Protein AF-A0A7C4BWB0-F1 (afdb_monomer)

Mean predicted aligned error: 3.17 Å

Foldseek 3Di:
DQQDCPDPVSVVVVQVVPVWAEDEDQPDFDPPPGVVVVCQDAAPDPPDDPPGHHTHHYHHD

Sequence (61 aa):
MAVPVTDLRSALEILSRHPRHLAVTSQPVDPYLELAAVHRMAGAGTPVAHPTRIGPALLFE

pLDDT: mean 94.86, std 6.51, range [56.91, 98.25]

Structure (mmCIF, N/CA/C/O backbone):
data_AF-A0A7C4BWB0-F1
#
_entry.id   AF-A0A7C4BWB0-F1
#
loop_
_atom_site.group_PDB
_atom_site.id
_atom_site.type_symbol
_atom_site.label_atom_id
_atom_site.label_alt_id
_atom_site.label_comp_id
_atom_site.label_asym_id
_atom_site.label_entity_id
_atom_site.label_seq_id
_atom_site.pdbx_PDB_ins_code
_atom_site.Cartn_x
_atom_site.Cartn_y
_atom_site.Cartn_z
_atom_site.occupancy
_atom_site.B_iso_or_equiv
_atom_site.auth_seq_id
_atom_site.auth_comp_id
_atom_site.auth_asym_id
_atom_site.auth_atom_id
_atom_site.pdbx_PDB_model_num
ATOM 1 N N . MET A 1 1 ? 26.225 -7.548 -10.616 1.00 56.91 1 MET A N 1
ATOM 2 C CA . MET A 1 1 ? 25.318 -8.261 -11.545 1.00 56.91 1 MET A CA 1
ATOM 3 C C . MET A 1 1 ? 23.896 -8.097 -11.030 1.00 56.91 1 MET A C 1
ATOM 5 O O . MET A 1 1 ? 23.714 -8.137 -9.818 1.00 56.91 1 MET A O 1
ATOM 9 N N . ALA A 1 2 ? 22.922 -7.828 -11.901 1.00 69.81 2 ALA A N 1
ATOM 10 C CA . ALA A 1 2 ? 21.518 -7.790 -11.490 1.00 69.81 2 ALA A CA 1
ATOM 11 C C . ALA A 1 2 ? 21.066 -9.212 -11.125 1.00 69.81 2 ALA A C 1
ATOM 13 O O . ALA A 1 2 ? 21.417 -10.157 -11.830 1.00 69.81 2 ALA A O 1
ATOM 14 N N . VAL A 1 3 ? 20.341 -9.362 -10.016 1.00 79.56 3 VAL A N 1
ATOM 15 C CA . VAL A 1 3 ? 19.715 -10.641 -9.658 1.00 79.56 3 VAL A CA 1
ATOM 16 C C . VAL A 1 3 ? 18.597 -10.880 -10.681 1.00 79.56 3 VAL A C 1
ATOM 18 O O . VAL A 1 3 ? 17.790 -9.969 -10.881 1.00 79.56 3 VAL A O 1
ATOM 21 N N . PRO A 1 4 ? 18.566 -12.018 -11.398 1.00 92.56 4 PRO A N 1
ATOM 22 C CA . PRO A 1 4 ? 17.464 -12.313 -12.306 1.00 92.56 4 PRO A CA 1
ATOM 23 C C . PRO A 1 4 ? 16.162 -12.449 -11.508 1.00 92.56 4 PRO A C 1
ATOM 25 O O . PRO A 1 4 ? 16.150 -13.058 -10.441 1.00 92.56 4 PRO A O 1
ATOM 28 N N . VAL A 1 5 ? 15.064 -11.890 -12.022 1.00 96.50 5 VAL A N 1
ATOM 29 C CA . VAL A 1 5 ? 13.742 -12.039 -11.397 1.00 96.50 5 VAL A CA 1
ATOM 30 C C . VAL A 1 5 ? 13.172 -13.401 -11.776 1.00 96.50 5 VAL A C 1
ATOM 32 O O . VAL A 1 5 ? 12.715 -13.593 -12.901 1.00 96.50 5 VAL A O 1
ATOM 35 N N . THR A 1 6 ? 13.220 -14.347 -10.843 1.00 97.31 6 THR A N 1
ATOM 36 C CA . THR A 1 6 ? 12.736 -15.729 -11.015 1.00 97.31 6 THR A CA 1
ATOM 37 C C . THR A 1 6 ? 11.499 -16.035 -10.176 1.00 97.31 6 THR A C 1
ATOM 39 O O . THR A 1 6 ? 10.770 -16.977 -10.470 1.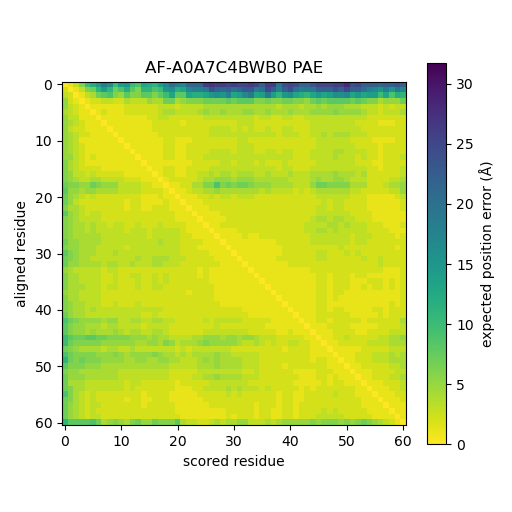00 97.31 6 THR A O 1
ATOM 42 N N . ASP A 1 7 ? 11.253 -15.238 -9.138 1.00 97.50 7 ASP A N 1
ATOM 43 C CA . ASP A 1 7 ? 10.112 -15.345 -8.231 1.00 97.50 7 ASP A CA 1
ATOM 44 C C . ASP A 1 7 ? 9.815 -14.001 -7.534 1.00 97.50 7 ASP A C 1
ATOM 46 O O . ASP A 1 7 ? 10.534 -13.010 -7.697 1.00 97.50 7 ASP A O 1
ATOM 50 N N . LEU A 1 8 ? 8.756 -13.961 -6.721 1.00 96.81 8 LEU A N 1
ATOM 51 C CA . LEU A 1 8 ? 8.375 -12.760 -5.975 1.00 96.81 8 LEU A CA 1
ATOM 52 C C . LEU A 1 8 ? 9.474 -12.278 -5.011 1.00 96.81 8 LEU A C 1
ATOM 54 O O . LEU A 1 8 ? 9.670 -11.073 -4.877 1.00 96.81 8 LEU A O 1
ATOM 58 N N . ARG A 1 9 ? 10.214 -13.180 -4.353 1.00 95.56 9 ARG A N 1
ATOM 59 C CA . ARG A 1 9 ? 11.264 -12.792 -3.394 1.00 95.56 9 ARG A CA 1
ATOM 60 C C . ARG A 1 9 ? 12.437 -12.127 -4.113 1.00 95.56 9 ARG A C 1
ATOM 62 O O . ARG A 1 9 ? 12.895 -11.080 -3.663 1.00 95.56 9 ARG A O 1
ATOM 69 N N . SER A 1 10 ? 12.848 -12.660 -5.264 1.00 95.94 10 SER A N 1
ATOM 70 C CA . SER A 1 10 ? 13.878 -12.053 -6.119 1.00 95.94 10 SER A CA 1
ATOM 71 C C . SER A 1 10 ? 13.463 -10.668 -6.640 1.00 95.94 10 SER A C 1
ATOM 73 O O . SER A 1 10 ? 14.290 -9.761 -6.704 1.00 95.94 10 SER A O 1
ATOM 75 N N . ALA A 1 11 ? 12.172 -10.449 -6.931 1.00 96.19 11 ALA A N 1
ATOM 76 C CA . ALA A 1 11 ? 11.656 -9.126 -7.286 1.00 96.19 11 ALA A CA 1
ATOM 77 C C . ALA A 1 11 ? 11.701 -8.150 -6.096 1.00 96.19 11 ALA A C 1
ATOM 79 O O . ALA A 1 11 ? 12.168 -7.019 -6.246 1.00 96.19 11 ALA A O 1
ATOM 80 N N . LEU A 1 12 ? 11.261 -8.583 -4.908 1.00 95.31 12 LEU A N 1
ATOM 81 C CA . LEU A 1 12 ? 11.294 -7.763 -3.692 1.00 95.31 12 LEU A CA 1
ATOM 82 C C . LEU A 1 12 ? 12.728 -7.366 -3.303 1.00 95.31 12 LEU A C 1
ATOM 84 O O . LEU A 1 12 ? 12.939 -6.233 -2.874 1.00 95.31 12 LEU A O 1
ATOM 88 N N . GLU A 1 13 ? 13.720 -8.236 -3.521 1.00 94.75 13 GLU A N 1
ATOM 89 C CA . GLU A 1 13 ? 15.141 -7.920 -3.302 1.00 94.75 13 GLU A CA 1
ATOM 90 C C . GLU A 1 13 ? 15.638 -6.780 -4.210 1.00 94.75 13 GLU A C 1
ATOM 92 O O . GLU A 1 13 ? 16.476 -5.968 -3.818 1.00 94.75 13 GLU A O 1
ATOM 97 N N . ILE A 1 14 ? 15.120 -6.678 -5.435 1.00 95.31 14 ILE A N 1
ATOM 98 C CA . ILE A 1 14 ? 15.454 -5.567 -6.335 1.00 95.31 14 ILE A CA 1
ATOM 99 C C . ILE A 1 14 ? 14.755 -4.280 -5.881 1.00 95.31 14 ILE A C 1
ATOM 101 O O . ILE A 1 14 ? 15.367 -3.205 -5.900 1.00 95.31 14 ILE A O 1
ATOM 105 N N . LEU A 1 15 ? 13.489 -4.373 -5.460 1.00 95.56 15 LEU A N 1
ATOM 106 C CA . LEU A 1 15 ? 12.730 -3.218 -4.973 1.00 95.56 15 LEU A CA 1
ATOM 107 C C . LEU A 1 15 ? 13.317 -2.656 -3.672 1.00 95.56 15 LEU A C 1
ATOM 109 O O . LEU A 1 15 ? 13.398 -1.437 -3.540 1.00 95.56 15 LEU A O 1
ATOM 113 N N . SER A 1 16 ? 13.800 -3.505 -2.759 1.00 94.56 16 SER A N 1
ATOM 114 C CA . SER A 1 16 ? 14.390 -3.081 -1.477 1.00 94.56 16 SER A CA 1
ATOM 115 C C . SER A 1 16 ? 15.650 -2.222 -1.638 1.00 94.56 16 SER A C 1
ATOM 117 O O . SER A 1 16 ? 15.940 -1.381 -0.789 1.00 94.56 16 SER A O 1
ATOM 119 N N . ARG A 1 17 ? 16.367 -2.353 -2.763 1.00 94.50 17 ARG A N 1
ATOM 120 C CA . ARG A 1 17 ? 17.525 -1.505 -3.108 1.00 94.50 17 ARG A CA 1
ATOM 121 C C . ARG A 1 17 ? 17.131 -0.064 -3.458 1.00 94.50 17 ARG A C 1
ATOM 123 O O . ARG A 1 17 ? 18.000 0.799 -3.550 1.00 94.50 17 ARG A O 1
ATOM 130 N N . HIS A 1 18 ? 15.839 0.201 -3.659 1.00 93.56 18 HIS A N 1
ATOM 131 C CA . HIS A 1 18 ? 15.292 1.501 -4.033 1.00 93.56 18 HIS A CA 1
ATOM 132 C C . HIS A 1 18 ? 14.327 1.984 -2.936 1.00 93.56 18 HIS A C 1
ATOM 134 O O . HIS A 1 18 ? 13.162 1.582 -2.934 1.00 93.56 18 HIS A O 1
ATOM 140 N N . PRO A 1 19 ? 14.747 2.898 -2.037 1.00 87.62 19 PRO A N 1
ATOM 141 C CA . PRO A 1 19 ? 13.991 3.250 -0.825 1.00 87.62 19 PRO A CA 1
ATOM 142 C C . PRO A 1 19 ? 12.543 3.733 -1.022 1.00 87.62 19 PRO A C 1
ATOM 144 O O . PRO A 1 19 ? 11.776 3.778 -0.070 1.00 87.62 19 PRO A O 1
ATOM 147 N N . ARG A 1 20 ? 12.150 4.128 -2.241 1.00 93.62 20 ARG A N 1
ATOM 148 C CA . ARG A 1 20 ? 10.786 4.590 -2.560 1.00 93.62 20 ARG A CA 1
ATOM 149 C C . ARG A 1 20 ? 9.875 3.508 -3.142 1.00 93.62 20 ARG A C 1
ATOM 151 O O . ARG A 1 20 ? 8.728 3.814 -3.448 1.00 93.62 20 ARG A O 1
ATOM 158 N N . HIS A 1 21 ? 10.377 2.295 -3.368 1.00 96.12 21 HIS A N 1
ATOM 159 C CA . HIS A 1 21 ? 9.655 1.254 -4.108 1.00 96.12 21 HIS A CA 1
ATOM 160 C C . HIS A 1 21 ? 9.164 0.098 -3.228 1.00 96.12 21 HIS A C 1
ATOM 162 O O . HIS A 1 21 ? 8.223 -0.585 -3.626 1.00 96.12 21 HIS A O 1
ATOM 168 N N . LEU A 1 22 ? 9.743 -0.099 -2.042 1.00 97.12 22 LEU A N 1
ATOM 169 C CA . LEU A 1 22 ? 9.290 -1.083 -1.060 1.00 97.12 22 LEU A CA 1
ATOM 170 C C . LEU A 1 22 ? 9.376 -0.486 0.346 1.00 97.12 22 LEU A C 1
ATOM 172 O O . LEU A 1 22 ? 10.415 0.053 0.723 1.00 97.12 22 LEU A O 1
ATOM 176 N N . ALA A 1 23 ? 8.300 -0.610 1.115 1.00 96.06 23 ALA A N 1
ATOM 177 C CA . ALA A 1 23 ? 8.286 -0.342 2.545 1.00 96.06 23 ALA A CA 1
ATOM 178 C C . ALA A 1 23 ? 7.828 -1.600 3.289 1.00 96.06 23 ALA A C 1
ATOM 180 O O . ALA A 1 23 ? 6.924 -2.303 2.835 1.00 96.06 23 ALA A O 1
ATOM 181 N N . VAL A 1 24 ? 8.467 -1.877 4.422 1.00 96.19 24 VAL A N 1
ATOM 182 C CA . VAL A 1 24 ? 8.210 -3.056 5.254 1.00 96.19 24 VAL A CA 1
ATOM 183 C C . VAL A 1 24 ? 7.826 -2.582 6.647 1.00 96.19 24 VAL A C 1
ATOM 185 O O . VAL A 1 24 ? 8.429 -1.639 7.165 1.00 96.19 24 VAL A O 1
ATOM 188 N N . THR A 1 25 ? 6.817 -3.208 7.241 1.00 95.94 25 THR A N 1
ATOM 189 C CA . THR A 1 25 ? 6.389 -2.918 8.607 1.00 95.94 25 THR A CA 1
ATOM 190 C C . THR A 1 25 ? 6.032 -4.202 9.337 1.00 95.94 25 THR A C 1
ATOM 192 O O . THR A 1 25 ? 5.331 -5.053 8.801 1.00 95.94 25 THR A O 1
ATOM 195 N N . SER A 1 26 ? 6.483 -4.291 10.583 1.00 97.62 26 SER A N 1
ATOM 196 C CA . SER A 1 26 ? 6.113 -5.325 11.552 1.00 97.62 26 SER A CA 1
ATOM 197 C C . SER A 1 26 ? 5.131 -4.805 12.609 1.00 97.62 26 SER A C 1
ATOM 199 O O . SER A 1 26 ? 4.863 -5.470 13.607 1.00 97.62 26 SER A O 1
ATOM 201 N N . GLN A 1 27 ? 4.610 -3.585 12.424 1.00 97.69 27 GLN A N 1
ATOM 202 C CA . GLN A 1 27 ? 3.512 -3.077 13.244 1.00 97.69 27 GLN A CA 1
ATOM 203 C C . GLN A 1 27 ? 2.262 -3.930 12.983 1.00 97.69 27 GLN A C 1
ATOM 205 O O . GLN A 1 27 ? 1.861 -4.030 11.819 1.00 97.69 27 GLN A O 1
AT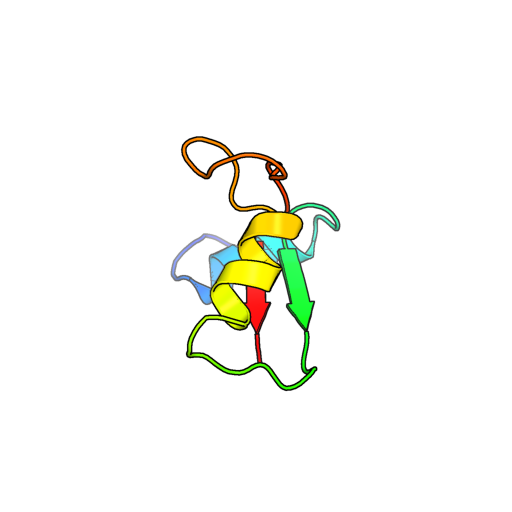OM 210 N N . PRO A 1 28 ? 1.643 -4.516 14.027 1.00 97.56 28 PRO A N 1
ATOM 211 C CA . PRO A 1 28 ? 0.412 -5.277 13.871 1.00 97.56 28 PRO A CA 1
ATOM 212 C C . PRO A 1 28 ? -0.672 -4.442 13.189 1.00 97.56 28 PRO A C 1
ATOM 214 O O . PRO A 1 28 ? -0.830 -3.262 13.497 1.00 97.56 28 PRO A O 1
ATOM 217 N N . VAL A 1 29 ? -1.420 -5.064 12.282 1.00 97.50 29 VAL A N 1
ATOM 218 C CA . VAL A 1 29 ? -2.511 -4.425 11.542 1.00 97.50 29 VAL A CA 1
ATOM 219 C C . VAL A 1 29 ? -3.676 -5.398 11.420 1.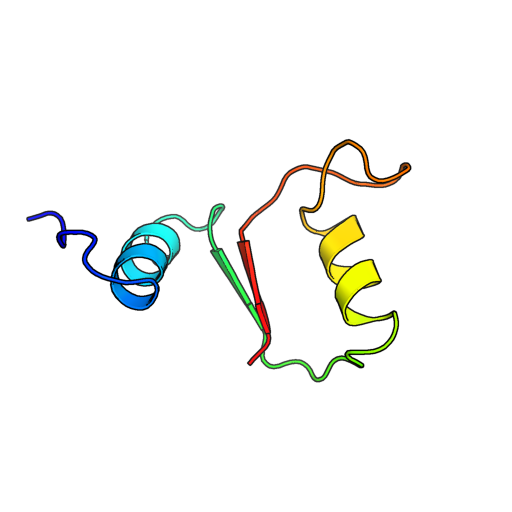00 97.50 29 VAL A C 1
ATOM 221 O O . VAL A 1 29 ? -3.468 -6.590 11.175 1.00 97.50 29 VAL A O 1
ATOM 224 N N . ASP A 1 30 ? -4.901 -4.908 11.580 1.00 98.12 30 ASP A N 1
ATOM 225 C CA . ASP A 1 30 ? -6.095 -5.707 11.337 1.00 98.12 30 ASP A CA 1
ATOM 226 C C . ASP A 1 30 ? -6.256 -5.953 9.820 1.00 98.12 30 ASP A C 1
ATOM 228 O O . ASP A 1 30 ? -6.348 -5.003 9.026 1.00 98.12 30 ASP A O 1
ATOM 232 N N . PRO A 1 31 ? -6.291 -7.219 9.360 1.00 97.31 31 PRO A N 1
ATOM 233 C CA . PRO A 1 31 ? -6.556 -7.513 7.955 1.00 97.31 31 PRO A CA 1
ATOM 234 C C . PRO A 1 31 ? -7.949 -7.037 7.515 1.00 97.31 31 PRO A C 1
ATOM 236 O O . PRO A 1 31 ? -8.163 -6.771 6.327 1.00 97.31 31 PRO A O 1
ATOM 239 N N . TYR A 1 32 ? -8.900 -6.911 8.443 1.00 98.12 32 TYR A N 1
ATOM 240 C CA . TYR A 1 32 ? -10.218 -6.371 8.168 1.00 98.12 32 TYR A CA 1
ATOM 241 C C . TYR A 1 32 ? -10.193 -4.839 8.225 1.00 98.12 32 TYR A C 1
ATOM 243 O O . TYR A 1 32 ? -10.091 -4.224 9.281 1.00 98.12 32 TYR A O 1
ATOM 251 N N . LEU A 1 33 ? -10.341 -4.214 7.054 1.00 97.81 33 LEU A N 1
ATOM 252 C CA . LEU A 1 33 ? -10.410 -2.762 6.823 1.00 97.81 33 LEU A CA 1
ATOM 253 C C . LEU A 1 33 ? -9.120 -1.972 7.098 1.00 97.81 33 LEU A C 1
ATOM 255 O O . LEU A 1 33 ? -8.765 -1.132 6.266 1.00 97.81 33 LEU A O 1
ATOM 259 N N . GLU A 1 34 ? -8.411 -2.216 8.200 1.00 98.25 34 GLU A N 1
ATOM 260 C CA . GLU A 1 34 ? -7.257 -1.402 8.603 1.00 98.25 34 GLU A CA 1
ATOM 261 C C . GLU A 1 34 ? -6.103 -1.504 7.598 1.00 98.25 34 GLU A C 1
ATOM 263 O O . GLU A 1 34 ? -5.638 -0.477 7.099 1.00 98.25 34 GL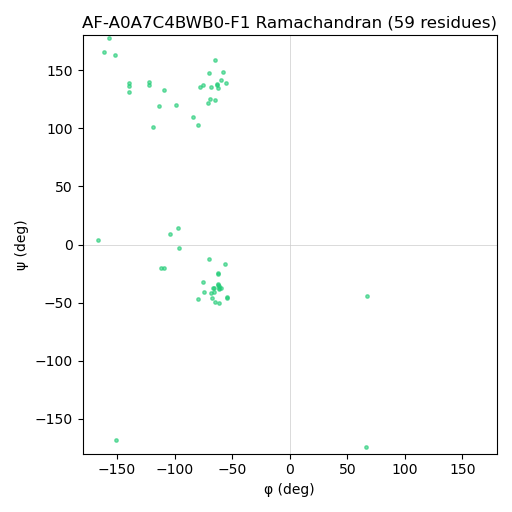U A O 1
ATOM 268 N N . LEU A 1 35 ? -5.705 -2.717 7.200 1.00 97.94 35 LEU A N 1
ATOM 269 C CA . LEU A 1 35 ? -4.630 -2.928 6.217 1.00 97.94 35 LEU A CA 1
ATOM 270 C C . LEU A 1 35 ? -4.894 -2.170 4.908 1.00 97.94 35 LEU A C 1
ATOM 272 O O . LEU A 1 35 ? -4.020 -1.472 4.381 1.00 97.94 35 LEU A O 1
ATOM 276 N N . ALA A 1 36 ? -6.125 -2.252 4.400 1.00 97.50 36 ALA A N 1
ATOM 277 C CA . ALA A 1 36 ? -6.530 -1.549 3.189 1.00 97.50 36 ALA A CA 1
ATOM 278 C C . ALA A 1 36 ? -6.529 -0.022 3.379 1.00 97.50 36 ALA A C 1
ATOM 280 O O . ALA A 1 36 ? -6.128 0.708 2.467 1.00 97.50 36 ALA A O 1
ATOM 281 N N . ALA A 1 37 ? -6.937 0.473 4.552 1.00 97.31 37 ALA A N 1
ATOM 282 C CA . ALA A 1 37 ? -6.899 1.895 4.883 1.00 97.31 37 ALA A CA 1
ATOM 283 C C . ALA A 1 37 ? -5.457 2.431 4.958 1.00 97.31 37 ALA A C 1
ATOM 285 O O . ALA A 1 37 ? -5.170 3.500 4.409 1.00 97.31 37 ALA A O 1
ATOM 286 N N . VAL A 1 38 ? -4.531 1.666 5.545 1.00 97.38 38 VAL A N 1
ATOM 287 C CA . VAL A 1 38 ? -3.097 1.998 5.573 1.00 97.38 38 VAL A CA 1
ATOM 288 C C . VAL A 1 38 ? -2.537 2.054 4.150 1.00 97.38 38 VAL A C 1
ATOM 290 O O . VAL A 1 38 ? -1.943 3.062 3.753 1.00 97.38 38 VAL A O 1
ATOM 293 N N . HIS A 1 39 ? -2.789 1.023 3.336 1.00 97.31 39 HIS A N 1
ATOM 294 C CA . HIS A 1 39 ? -2.336 0.993 1.943 1.00 97.31 39 HIS A CA 1
ATOM 295 C C . HIS A 1 39 ? -2.938 2.132 1.101 1.00 97.31 39 HIS A C 1
ATOM 297 O O . HIS A 1 39 ? -2.230 2.744 0.296 1.00 97.31 39 HIS A O 1
ATOM 303 N N . ARG A 1 40 ? -4.211 2.492 1.323 1.00 97.69 40 ARG A N 1
ATOM 304 C CA . ARG A 1 40 ? -4.863 3.639 0.667 1.00 97.69 40 ARG A CA 1
ATOM 305 C C . ARG A 1 40 ? -4.083 4.935 0.861 1.00 97.69 40 ARG A C 1
ATOM 307 O O . ARG A 1 40 ? -3.900 5.676 -0.108 1.00 97.69 40 ARG A O 1
ATOM 314 N N . MET A 1 41 ? -3.649 5.209 2.088 1.00 97.12 41 MET A N 1
ATOM 315 C CA . MET A 1 41 ? -2.909 6.431 2.416 1.00 97.12 41 MET A CA 1
ATOM 3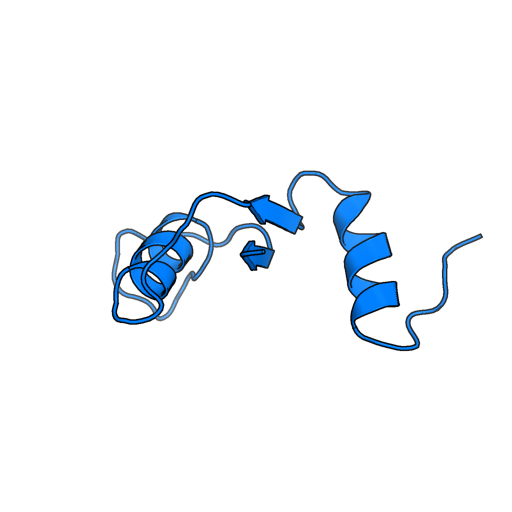16 C C . MET A 1 41 ? -1.458 6.377 1.933 1.00 97.12 41 MET A C 1
ATOM 318 O O . MET A 1 41 ? -0.883 7.400 1.554 1.00 97.12 41 MET A O 1
ATOM 322 N N . ALA A 1 42 ? -0.866 5.186 1.929 1.00 95.81 42 ALA A N 1
ATOM 323 C CA . ALA A 1 42 ? 0.527 4.989 1.572 1.00 95.81 42 ALA A CA 1
ATOM 324 C C . ALA A 1 42 ? 0.777 4.985 0.058 1.00 95.81 42 ALA A C 1
ATOM 326 O O . ALA A 1 42 ? 1.712 5.667 -0.375 1.00 95.81 42 ALA A O 1
ATOM 327 N N . GLY A 1 43 ? -0.029 4.256 -0.728 1.00 95.94 43 GLY A N 1
ATOM 328 C CA . GLY A 1 43 ? 0.333 3.957 -2.116 1.00 95.94 43 GLY A CA 1
ATOM 329 C C . GLY A 1 43 ? -0.727 3.396 -3.072 1.00 95.94 43 GLY A C 1
ATOM 330 O O . GLY A 1 43 ? -0.362 3.116 -4.211 1.00 95.94 43 GLY A O 1
ATOM 331 N N . ALA A 1 44 ? -2.000 3.247 -2.678 1.00 96.81 44 ALA A N 1
ATOM 332 C CA . ALA A 1 44 ? -3.004 2.595 -3.534 1.00 96.81 44 ALA A CA 1
ATOM 333 C C . ALA A 1 44 ? -3.271 3.295 -4.881 1.00 96.81 44 ALA A C 1
ATOM 335 O O . ALA A 1 44 ? -3.459 2.621 -5.891 1.00 96.81 44 ALA A O 1
ATOM 336 N N . GLY A 1 45 ? -3.285 4.630 -4.905 1.00 96.56 45 GLY A N 1
ATOM 337 C CA . GLY A 1 45 ? -3.512 5.419 -6.117 1.00 96.56 45 GLY A CA 1
ATOM 338 C C . GLY A 1 45 ? -4.917 5.285 -6.728 1.00 96.56 45 GLY A C 1
ATOM 339 O O . GLY A 1 45 ? -5.830 4.677 -6.172 1.00 96.56 45 GLY A O 1
ATOM 340 N N . THR A 1 46 ? -5.106 5.903 -7.896 1.00 94.12 46 THR A N 1
ATOM 341 C CA . THR A 1 46 ? -6.352 5.838 -8.682 1.00 94.12 46 THR A CA 1
ATOM 342 C C . THR A 1 46 ? -6.622 4.391 -9.119 1.00 94.12 46 THR A C 1
ATOM 344 O O . THR A 1 46 ? -5.694 3.749 -9.610 1.00 94.12 46 THR A O 1
ATOM 347 N N . PRO A 1 47 ? -7.855 3.856 -8.993 1.00 95.75 47 PRO A N 1
ATOM 348 C CA . PRO A 1 47 ? -9.143 4.547 -8.837 1.00 95.75 47 PRO A CA 1
ATOM 349 C C . PRO A 1 47 ? -9.659 4.687 -7.396 1.00 95.75 47 PRO A C 1
ATOM 351 O O . PRO A 1 47 ? -10.837 4.991 -7.202 1.00 95.75 47 PRO A O 1
ATOM 354 N N . VAL A 1 48 ? -8.827 4.462 -6.375 1.00 97.31 48 VAL A N 1
ATOM 355 C CA . VAL A 1 48 ? -9.266 4.621 -4.982 1.00 97.31 48 VAL A CA 1
ATOM 356 C C . VAL A 1 48 ? -9.647 6.081 -4.719 1.00 97.31 48 VAL A C 1
ATOM 358 O O . VAL A 1 48 ? -8.968 7.006 -5.162 1.00 97.31 48 VAL A O 1
ATOM 361 N N . ALA A 1 49 ? -10.757 6.295 -4.007 1.00 96.56 49 ALA A N 1
ATOM 362 C CA . ALA A 1 49 ? -11.234 7.637 -3.688 1.00 96.56 49 ALA A CA 1
ATOM 363 C C . ALA A 1 49 ? -10.172 8.449 -2.923 1.00 96.56 49 ALA A C 1
ATOM 365 O O . ALA A 1 49 ? -9.400 7.908 -2.129 1.00 96.56 49 ALA A O 1
ATOM 366 N N . HIS A 1 50 ? -10.160 9.768 -3.113 1.00 95.25 50 HIS A N 1
ATOM 367 C CA . HIS A 1 50 ? -9.250 10.650 -2.384 1.00 95.25 50 HIS A CA 1
ATOM 368 C C . HIS A 1 50 ? -9.632 10.752 -0.891 1.00 95.25 50 HIS A C 1
ATOM 370 O O . HIS A 1 50 ? -10.814 10.650 -0.557 1.00 95.25 50 HIS A O 1
ATOM 376 N N . PRO A 1 51 ? -8.662 10.927 0.029 1.00 95.06 51 PRO A N 1
ATOM 377 C CA . PRO A 1 51 ? -7.221 11.023 -0.217 1.00 95.06 51 PRO A CA 1
ATOM 378 C C . PRO A 1 51 ? -6.577 9.657 -0.527 1.00 95.06 51 PRO A C 1
A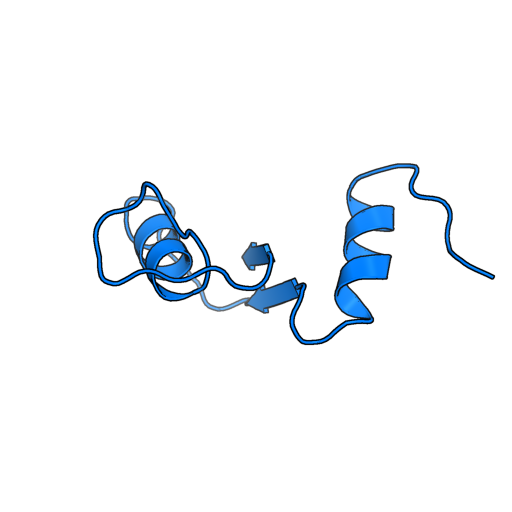TOM 380 O O . PRO A 1 51 ? -6.877 8.656 0.123 1.00 95.06 51 PRO A O 1
ATOM 383 N N . THR A 1 52 ? -5.692 9.641 -1.530 1.00 97.94 52 THR A N 1
ATOM 384 C CA . THR A 1 52 ? -4.792 8.532 -1.892 1.00 97.94 52 THR A CA 1
ATOM 385 C C . THR A 1 52 ? -3.646 9.061 -2.770 1.00 97.94 52 THR A C 1
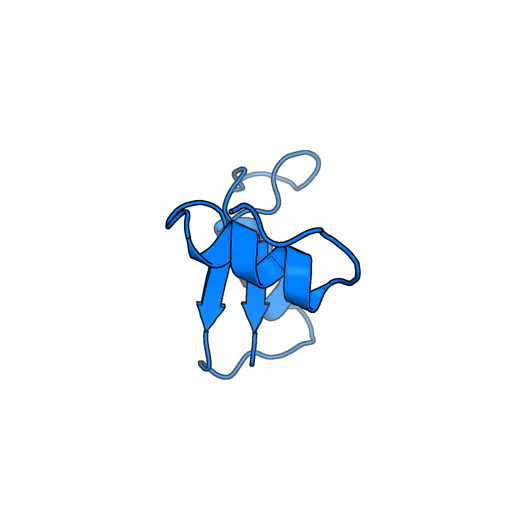ATOM 387 O O . THR A 1 52 ? -3.725 10.184 -3.279 1.00 97.94 52 THR A O 1
ATOM 390 N N . ARG A 1 53 ? -2.581 8.274 -2.946 1.00 96.56 53 ARG A N 1
ATOM 391 C CA . ARG A 1 53 ? -1.423 8.566 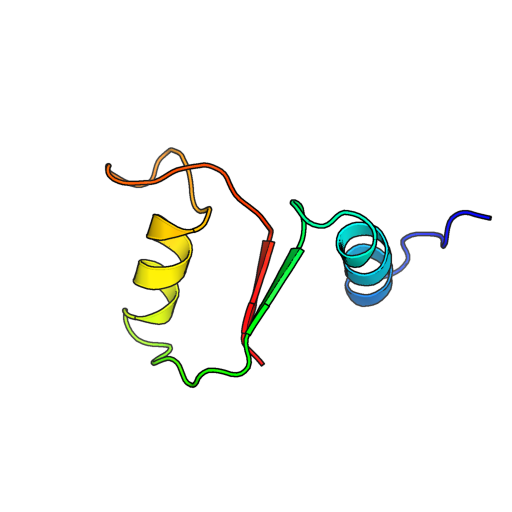-3.810 1.00 96.56 53 ARG A CA 1
ATOM 392 C C . ARG A 1 53 ? -0.788 7.268 -4.304 1.00 96.56 53 ARG A C 1
ATOM 394 O O . ARG A 1 53 ? -1.020 6.231 -3.698 1.00 96.56 53 ARG A O 1
ATOM 401 N N . ILE A 1 54 ? 0.041 7.341 -5.345 1.00 96.94 54 ILE A N 1
ATOM 402 C CA . ILE A 1 54 ? 0.942 6.242 -5.728 1.00 96.94 54 ILE A CA 1
ATOM 403 C C . ILE A 1 54 ? 2.149 6.254 -4.784 1.00 96.94 54 ILE A C 1
ATOM 405 O O . ILE A 1 54 ? 2.696 7.320 -4.488 1.00 96.94 54 ILE A O 1
ATOM 409 N N . GLY A 1 55 ? 2.549 5.079 -4.308 1.00 95.50 55 GLY A N 1
ATOM 410 C CA . GLY A 1 55 ? 3.604 4.914 -3.311 1.00 95.50 55 GLY A CA 1
ATOM 411 C C . GLY A 1 55 ? 4.344 3.583 -3.456 1.00 95.50 55 GLY A C 1
ATOM 412 O O . GLY A 1 55 ? 4.196 2.915 -4.480 1.00 95.50 55 GLY A O 1
ATOM 413 N N . PRO A 1 56 ? 5.171 3.207 -2.466 1.00 97.38 56 PRO A N 1
ATOM 414 C CA . PRO A 1 56 ? 5.900 1.944 -2.498 1.00 97.38 56 PRO A CA 1
ATOM 415 C C . PRO A 1 56 ? 4.940 0.751 -2.437 1.00 97.38 56 PRO A C 1
ATOM 417 O O . PRO A 1 56 ? 3.834 0.857 -1.903 1.00 97.38 56 PRO A O 1
ATOM 420 N N . ALA A 1 57 ? 5.407 -0.412 -2.893 1.00 97.12 57 ALA A N 1
ATOM 421 C CA . ALA A 1 57 ? 4.815 -1.672 -2.463 1.00 97.12 57 ALA A CA 1
ATOM 422 C C . ALA A 1 57 ? 4.948 -1.793 -0.935 1.00 97.12 57 ALA A C 1
ATOM 424 O O . 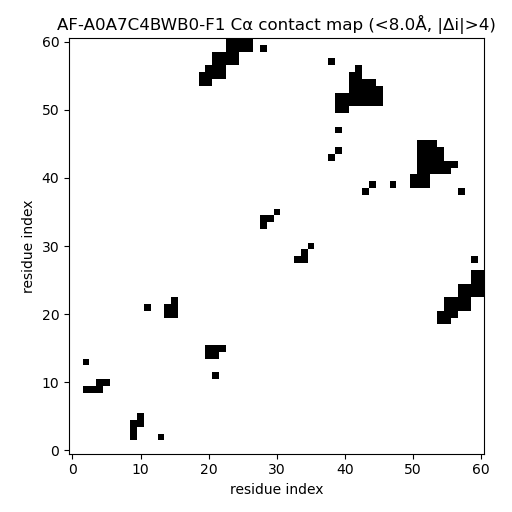ALA A 1 57 ? 5.969 -1.395 -0.369 1.00 97.12 57 ALA A O 1
ATOM 425 N N . LEU A 1 58 ? 3.925 -2.329 -0.271 1.00 96.56 58 LEU A N 1
ATOM 426 C CA . LEU A 1 58 ? 3.938 -2.544 1.175 1.00 96.56 58 LEU A CA 1
ATOM 427 C C . LEU A 1 58 ? 4.031 -4.031 1.491 1.00 96.56 58 LEU A C 1
ATOM 429 O O . LEU A 1 58 ? 3.269 -4.827 0.943 1.00 96.56 58 LEU A O 1
ATOM 433 N N . LEU A 1 59 ? 4.924 -4.376 2.410 1.00 96.88 59 LEU A N 1
ATOM 434 C CA . LEU A 1 59 ? 4.979 -5.685 3.044 1.00 96.88 59 LEU A CA 1
ATOM 435 C C . LEU A 1 59 ? 4.626 -5.524 4.526 1.00 96.88 59 LEU A C 1
ATOM 437 O O . LEU A 1 59 ? 5.308 -4.800 5.251 1.00 96.88 59 LEU A O 1
ATOM 441 N N . PHE A 1 60 ? 3.549 -6.184 4.939 1.00 96.62 60 PHE A N 1
ATOM 442 C CA . PHE A 1 60 ? 3.155 -6.332 6.337 1.00 96.62 60 PHE A CA 1
ATOM 443 C C . PHE A 1 60 ? 3.641 -7.712 6.796 1.00 96.62 60 PHE A C 1
ATOM 445 O O . PHE A 1 60 ? 3.283 -8.705 6.158 1.00 96.62 60 PHE A O 1
ATOM 452 N N . GLU A 1 61 ? 4.508 -7.750 7.810 1.00 92.75 61 GLU A N 1
ATOM 453 C CA . GLU A 1 61 ? 5.115 -8.978 8.359 1.00 92.75 61 GLU A CA 1
ATOM 454 C C . GLU A 1 61 ? 4.266 -9.643 9.447 1.00 92.75 61 GLU A C 1
ATOM 456 O O . GLU A 1 61 ? 3.620 -8.911 10.232 1.00 92.75 61 GLU A O 1
#

Nearest PDB structures (foldseek):
  5ny5-assembly1_A-4  TM=9.824E-01  e=8.318E-04  Enterobacter cloacae
  5o3m-assembly1_F  TM=9.804E-01  e=2.806E-03  Klebsiella pneumoniae
  5ltk-assembly1_A  TM=2.349E-01  e=3.102E+00  Thermochaetoides thermophila DSM 1495

Secondary structure (DSSP, 8-state):
-PPP--SHHHHHHHHHTSTTTEEEE-S---TTTHHHHHHHHHTB-TTSPSS--B--EEEE-

Solvent-accessible surface area (backbone atoms only — not comparable to full-atom values): 3750 Å² total; per-residue (Å²): 131,85,79,73,73,83,49,73,66,48,45,49,60,59,31,58,77,36,81,70,46,38,46,76,43,73,71,88,70,50,80,75,64,47,46,60,52,53,39,30,63,54,23,58,19,84,89,56,68,82,81,48,33,77,48,35,50,78,45,80,104

Radius of gyration: 13.25 Å; Cα contacts (8 Å, |Δi|>4): 74; chains: 1; bounding box: 37×27×26 Å